Protein AF-A0A2E6VBX1-F1 (afdb_monomer_lite)

pLDDT: mean 77.78, std 17.23, range [35.34, 95.94]

Sequence (86 aa):
MTKSKDDKWLLDAEVQSKIEYVNGCWQVSLIFIDTKDPNHILIREIGDFRSERLAEIAALNMKNTAAKDVRGTQKVDKDAYNFNNN

Structure (mmCIF, N/CA/C/O backbone):
data_AF-A0A2E6VBX1-F1
#
_entry.id   AF-A0A2E6VBX1-F1
#
loop_
_atom_site.group_PDB
_atom_site.id
_atom_site.type_symbol
_atom_site.label_atom_id
_atom_site.label_alt_id
_atom_site.label_comp_id
_atom_site.label_asym_id
_atom_site.label_entity_id
_atom_site.label_seq_id
_atom_site.pdbx_PDB_ins_code
_atom_site.Cartn_x
_atom_site.Cartn_y
_atom_site.Cartn_z
_atom_site.occupancy
_atom_site.B_iso_or_equiv
_atom_site.auth_seq_id
_atom_site.auth_comp_id
_atom_site.auth_asym_id
_atom_site.auth_atom_id
_atom_site.pdbx_PDB_model_num
ATOM 1 N N . MET A 1 1 ? -19.751 6.905 -9.110 1.00 38.47 1 MET A N 1
ATOM 2 C CA . MET A 1 1 ? -19.167 5.864 -8.241 1.00 38.47 1 MET A CA 1
ATOM 3 C C . MET A 1 1 ? -19.928 5.900 -6.926 1.00 38.47 1 MET A C 1
ATOM 5 O O . MET A 1 1 ? -19.825 6.875 -6.191 1.00 38.47 1 MET A O 1
ATOM 9 N N . THR A 1 2 ? -20.834 4.950 -6.720 1.00 38.44 2 THR A N 1
ATOM 10 C CA . THR A 1 2 ? -21.730 4.884 -5.558 1.00 38.44 2 THR A CA 1
ATOM 11 C C . THR A 1 2 ? -20.913 4.602 -4.301 1.00 38.44 2 THR A C 1
ATOM 13 O O . THR A 1 2 ? -20.451 3.482 -4.122 1.00 38.44 2 THR A O 1
ATOM 16 N N . LYS A 1 3 ? -20.709 5.622 -3.452 1.00 47.50 3 LYS A N 1
ATOM 17 C CA . LYS A 1 3 ? -20.185 5.455 -2.088 1.00 47.50 3 LYS A CA 1
ATOM 18 C C . LYS A 1 3 ? -21.136 4.524 -1.340 1.00 47.50 3 LYS A C 1
ATOM 20 O O . LYS A 1 3 ? -22.235 4.949 -0.974 1.00 47.50 3 LYS A O 1
ATOM 25 N N . SER A 1 4 ? -20.750 3.265 -1.162 1.00 53.88 4 SER A N 1
ATOM 26 C CA . SER A 1 4 ? -21.467 2.383 -0.249 1.00 53.88 4 SER A CA 1
ATOM 27 C C . SER A 1 4 ? -21.282 2.942 1.168 1.00 53.88 4 SER A C 1
ATOM 29 O O . SER A 1 4 ? -20.268 3.578 1.471 1.00 53.88 4 SER A O 1
ATOM 31 N N . LYS A 1 5 ? -22.274 2.784 2.050 1.00 54.41 5 LYS A N 1
ATOM 32 C CA . LYS A 1 5 ? -22.153 3.228 3.454 1.00 54.41 5 LYS A CA 1
ATOM 33 C C . LYS A 1 5 ? -20.978 2.553 4.181 1.00 54.41 5 LYS A C 1
ATOM 35 O O . LYS A 1 5 ? -20.538 3.099 5.193 1.00 54.41 5 LYS A O 1
ATOM 40 N N . ASP A 1 6 ? -20.479 1.447 3.635 1.00 62.12 6 ASP A N 1
ATOM 41 C CA . ASP A 1 6 ? -19.430 0.602 4.195 1.00 62.12 6 ASP A CA 1
ATOM 42 C C . ASP A 1 6 ? -18.017 1.125 3.918 1.00 62.12 6 ASP A C 1
ATOM 44 O O . ASP A 1 6 ? -17.086 0.701 4.578 1.00 62.12 6 ASP A O 1
ATOM 48 N N . ASP A 1 7 ? -17.832 2.116 3.041 1.00 69.88 7 ASP A N 1
ATOM 49 C CA . ASP A 1 7 ? -16.505 2.683 2.739 1.00 69.88 7 ASP A CA 1
ATOM 50 C C . ASP A 1 7 ? -16.081 3.807 3.706 1.00 69.88 7 ASP A C 1
ATOM 52 O O . ASP A 1 7 ? -15.062 4.467 3.506 1.00 69.88 7 ASP A O 1
ATOM 56 N N . LYS A 1 8 ? -16.872 4.087 4.751 1.00 76.75 8 LYS A N 1
ATOM 57 C CA . LYS A 1 8 ? -16.579 5.179 5.699 1.00 76.75 8 LYS A CA 1
ATOM 58 C C . LYS A 1 8 ? -15.313 4.938 6.516 1.00 76.75 8 LYS A C 1
ATOM 60 O O . LYS A 1 8 ? -14.642 5.910 6.844 1.00 76.75 8 LYS A O 1
ATOM 65 N N . TRP A 1 9 ? -14.999 3.682 6.835 1.00 78.88 9 TRP A N 1
ATOM 66 C CA . TRP A 1 9 ? -13.802 3.337 7.609 1.00 78.88 9 TRP A CA 1
ATOM 67 C C . TRP A 1 9 ? -12.512 3.618 6.827 1.00 78.88 9 TRP A C 1
ATOM 69 O O . TRP A 1 9 ? -11.501 3.933 7.439 1.00 78.88 9 TRP A O 1
ATOM 79 N N . LEU A 1 10 ? -12.560 3.625 5.486 1.00 78.38 10 LEU A N 1
ATOM 80 C CA . LEU A 1 10 ? -11.406 3.957 4.638 1.00 78.38 10 LEU A CA 1
ATOM 81 C C . LEU A 1 10 ? -10.883 5.382 4.869 1.00 78.38 10 LEU A C 1
ATOM 83 O O . LEU A 1 10 ? -9.730 5.657 4.556 1.00 78.38 10 LEU A O 1
ATOM 87 N N . LEU A 1 11 ? -11.716 6.279 5.411 1.00 77.00 11 LEU A N 1
ATOM 88 C CA . LEU A 1 11 ? -11.315 7.642 5.779 1.00 77.00 11 LEU A CA 1
ATOM 89 C C . LEU A 1 11 ? -10.420 7.674 7.025 1.00 77.00 11 LEU A C 1
ATOM 91 O O . LEU A 1 11 ? -9.609 8.583 7.173 1.00 77.00 11 LEU A O 1
ATOM 95 N N . ASP A 1 12 ? -10.599 6.705 7.923 1.00 78.81 12 ASP A N 1
ATOM 96 C CA . ASP A 1 12 ? -9.871 6.586 9.187 1.00 78.81 12 ASP A CA 1
ATOM 97 C C . ASP A 1 12 ? -8.846 5.435 9.143 1.00 78.81 12 ASP A C 1
ATOM 99 O O . ASP A 1 12 ? -8.239 5.115 10.161 1.00 78.81 12 ASP A O 1
ATOM 103 N N . ALA A 1 13 ? -8.662 4.796 7.985 1.00 83.38 13 ALA A N 1
ATOM 104 C CA . ALA A 1 13 ? -7.791 3.641 7.828 1.00 83.38 13 ALA A CA 1
ATOM 105 C C . ALA A 1 13 ? -6.307 4.035 7.802 1.00 83.38 13 ALA A C 1
ATOM 107 O O . ALA A 1 13 ? -5.916 5.061 7.231 1.00 83.38 13 ALA A O 1
ATOM 108 N N . GLU A 1 14 ? -5.458 3.166 8.345 1.00 85.50 14 GLU A N 1
ATOM 109 C CA . GLU A 1 14 ? -4.028 3.232 8.071 1.00 85.50 14 GLU A CA 1
ATOM 110 C C . GLU A 1 14 ? -3.773 2.764 6.639 1.00 85.50 14 GLU A C 1
ATOM 112 O O . GLU A 1 14 ? -4.280 1.730 6.206 1.00 85.50 14 GLU A O 1
ATOM 117 N N . VAL A 1 15 ? -2.962 3.527 5.903 1.00 86.25 15 VAL A N 1
ATOM 118 C CA . VAL A 1 15 ? -2.576 3.190 4.531 1.00 86.25 15 VAL A CA 1
ATOM 119 C C . VAL A 1 15 ? -1.108 2.792 4.493 1.00 86.25 15 VAL A C 1
ATOM 121 O O . VAL A 1 15 ? -0.207 3.611 4.715 1.00 86.25 15 VAL A O 1
ATOM 124 N N . GLN A 1 16 ? -0.863 1.536 4.144 1.00 88.31 16 GLN A N 1
ATOM 125 C CA . GLN A 1 16 ? 0.457 1.007 3.834 1.00 88.31 16 GLN A CA 1
ATOM 126 C C . GLN A 1 16 ? 0.573 0.712 2.339 1.00 88.31 16 GLN A C 1
ATOM 128 O O . GLN A 1 16 ? -0.420 0.552 1.632 1.00 88.31 16 GLN A O 1
ATOM 133 N N . SER A 1 17 ? 1.802 0.669 1.839 1.00 90.62 17 SER A N 1
ATOM 134 C CA . SER A 1 17 ? 2.095 0.301 0.456 1.00 90.62 17 SER A CA 1
ATOM 135 C C . SER A 1 17 ? 2.949 -0.954 0.442 1.00 90.62 17 SER A C 1
ATOM 137 O O . SER A 1 17 ? 3.942 -1.022 1.166 1.00 90.62 17 SER A O 1
ATOM 139 N N . LYS A 1 18 ? 2.587 -1.905 -0.412 1.00 92.88 18 LYS A N 1
ATOM 140 C CA . LYS A 1 18 ? 3.326 -3.137 -0.659 1.00 92.88 18 LYS A CA 1
ATOM 141 C C . LYS A 1 18 ? 3.828 -3.122 -2.096 1.00 92.88 18 LYS A C 1
ATOM 143 O O . LYS A 1 18 ? 3.066 -2.797 -3.006 1.00 92.88 18 LYS A O 1
ATOM 148 N N . ILE A 1 19 ? 5.099 -3.449 -2.275 1.00 93.75 19 ILE A N 1
ATOM 149 C CA . ILE A 1 19 ? 5.737 -3.576 -3.581 1.00 93.75 19 ILE A CA 1
ATOM 150 C C . ILE A 1 19 ? 6.300 -4.988 -3.656 1.00 93.75 19 ILE A C 1
ATOM 152 O O . ILE A 1 19 ? 7.049 -5.393 -2.770 1.00 93.75 19 ILE A O 1
ATOM 156 N N . GLU A 1 20 ? 5.927 -5.735 -4.689 1.00 95.62 20 GLU A N 1
ATOM 157 C CA . GLU A 1 20 ?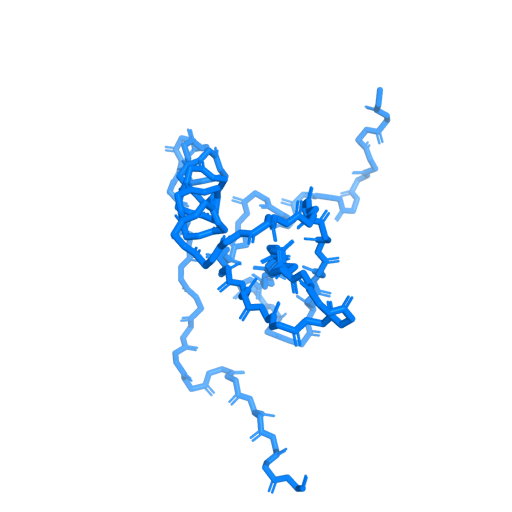 6.376 -7.113 -4.885 1.00 95.62 20 GLU A CA 1
ATOM 158 C C . GLU A 1 20 ? 6.801 -7.343 -6.329 1.00 95.62 20 GLU A C 1
ATOM 160 O O . GLU A 1 20 ? 6.218 -6.784 -7.255 1.00 95.62 20 GLU A O 1
ATOM 165 N N . TYR A 1 21 ? 7.816 -8.182 -6.527 1.00 94.88 21 TYR A N 1
ATOM 166 C CA . TYR A 1 21 ? 8.219 -8.608 -7.860 1.00 94.88 21 TYR A CA 1
ATOM 167 C C . TYR A 1 21 ? 7.459 -9.878 -8.249 1.00 94.88 21 TYR A C 1
ATOM 169 O O . TYR A 1 21 ? 7.697 -10.949 -7.692 1.00 94.88 21 TYR A O 1
ATOM 177 N N . VAL A 1 22 ? 6.537 -9.756 -9.203 1.00 93.50 22 VAL A N 1
ATOM 178 C CA . VAL A 1 22 ? 5.631 -10.821 -9.643 1.00 93.50 22 VAL A CA 1
ATOM 179 C C . VAL A 1 22 ? 5.658 -10.894 -11.168 1.00 93.50 22 VAL A C 1
ATOM 181 O O . VAL A 1 22 ? 5.505 -9.888 -11.855 1.00 93.50 22 VAL A O 1
ATOM 184 N N . ASN A 1 23 ? 5.866 -12.092 -11.722 1.00 90.62 23 ASN A N 1
ATOM 185 C CA . ASN A 1 23 ? 5.814 -12.357 -13.169 1.00 90.62 23 ASN A CA 1
ATOM 186 C C . ASN A 1 23 ? 6.662 -11.411 -14.044 1.00 90.62 23 ASN A C 1
ATOM 188 O O . ASN A 1 23 ? 6.285 -11.083 -15.167 1.00 90.62 23 ASN A O 1
ATOM 192 N N . GLY A 1 24 ? 7.821 -10.973 -13.550 1.00 92.06 24 GLY A N 1
ATOM 193 C CA . GLY A 1 24 ? 8.709 -10.083 -14.301 1.00 92.06 24 GLY A CA 1
ATOM 194 C C . GLY A 1 24 ? 8.425 -8.586 -14.120 1.00 92.06 24 GLY A C 1
ATOM 195 O O . GLY A 1 24 ? 9.169 -7.764 -14.659 1.00 92.06 24 GLY A O 1
ATOM 196 N N . CYS A 1 25 ? 7.396 -8.231 -13.351 1.00 93.75 25 CYS A N 1
ATOM 197 C CA . CYS A 1 25 ? 6.960 -6.864 -13.087 1.00 93.75 25 CYS A CA 1
ATOM 198 C C . CYS A 1 25 ? 6.980 -6.555 -11.586 1.00 93.75 25 CYS A C 1
ATOM 200 O O . CYS A 1 25 ? 6.953 -7.445 -10.743 1.00 93.75 25 CYS A O 1
ATOM 202 N N . TRP A 1 26 ? 7.016 -5.270 -11.255 1.00 95.94 26 TRP A N 1
ATOM 203 C CA . TRP A 1 26 ? 6.880 -4.773 -9.893 1.00 95.94 26 TRP A CA 1
ATOM 204 C C . TRP A 1 26 ? 5.435 -4.350 -9.658 1.00 95.94 26 TRP A C 1
ATOM 206 O O . TRP A 1 26 ? 5.012 -3.308 -10.153 1.00 95.94 26 TRP A O 1
ATOM 216 N N . GLN A 1 27 ? 4.683 -5.156 -8.924 1.00 95.75 27 GLN A N 1
ATOM 217 C CA . GLN A 1 27 ? 3.287 -4.901 -8.600 1.00 95.75 27 GLN A CA 1
ATOM 218 C C . GLN A 1 27 ? 3.209 -4.030 -7.344 1.00 95.75 27 GLN A C 1
ATOM 220 O O . GLN A 1 27 ? 3.837 -4.324 -6.324 1.00 95.75 27 GLN A O 1
ATOM 225 N N . VAL A 1 28 ? 2.437 -2.946 -7.410 1.00 93.38 28 VAL A N 1
ATOM 226 C CA . VAL A 1 28 ? 2.179 -2.061 -6.268 1.00 93.38 28 VAL A CA 1
ATOM 227 C C . VAL A 1 28 ? 0.761 -2.278 -5.781 1.00 93.38 28 VAL A C 1
ATOM 229 O O . VAL A 1 28 ? -0.192 -2.181 -6.552 1.00 93.38 28 VAL A O 1
ATOM 232 N N . SER A 1 29 ? 0.616 -2.481 -4.478 1.00 93.12 29 SER A N 1
ATOM 233 C CA . SER A 1 29 ? -0.675 -2.532 -3.798 1.00 93.12 29 SER A CA 1
ATOM 234 C C . SER A 1 29 ? -0.719 -1.544 -2.637 1.00 93.12 29 SER A C 1
ATOM 236 O O . SER A 1 29 ? 0.276 -1.334 -1.942 1.00 93.12 29 SER A O 1
ATOM 238 N N . LEU A 1 30 ? -1.884 -0.947 -2.403 1.00 90.00 30 LEU A N 1
ATOM 239 C CA . LEU A 1 30 ? -2.194 -0.249 -1.161 1.00 90.00 30 LEU A CA 1
ATOM 240 C C . LEU A 1 30 ? -2.961 -1.178 -0.229 1.00 90.00 30 LEU A C 1
ATOM 242 O O . LEU A 1 30 ? -3.903 -1.850 -0.641 1.00 90.00 30 LEU A O 1
ATOM 246 N N . ILE A 1 31 ? -2.565 -1.174 1.033 1.00 89.81 31 ILE A N 1
ATOM 247 C CA . ILE A 1 31 ? -3.211 -1.908 2.111 1.00 89.81 31 ILE A CA 1
ATOM 248 C C . ILE A 1 31 ? -3.871 -0.866 3.007 1.00 89.81 31 ILE A C 1
ATOM 250 O O . ILE A 1 31 ? -3.186 -0.016 3.574 1.00 89.81 31 ILE A O 1
ATOM 254 N N . PHE A 1 32 ? -5.193 -0.920 3.093 1.00 87.06 32 PHE A N 1
ATOM 255 C CA . PHE A 1 32 ? -6.009 -0.120 3.996 1.00 87.06 32 PHE A CA 1
ATOM 256 C C . PHE A 1 32 ? -6.363 -0.984 5.197 1.00 87.06 32 PHE A C 1
ATOM 258 O O . PHE A 1 32 ? -6.900 -2.077 5.025 1.00 87.06 32 PHE A O 1
ATOM 265 N N . ILE A 1 33 ? -6.058 -0.504 6.392 1.00 86.94 33 ILE A N 1
ATOM 266 C CA . ILE A 1 33 ? -6.223 -1.248 7.638 1.00 86.94 33 ILE A CA 1
ATOM 267 C C . ILE A 1 33 ? -7.157 -0.433 8.522 1.00 86.94 33 ILE A C 1
ATOM 269 O O . ILE A 1 33 ? -6.885 0.740 8.785 1.00 86.94 33 ILE A O 1
ATOM 273 N N . ASP A 1 34 ? -8.276 -1.021 8.937 1.00 86.31 34 ASP A N 1
ATOM 274 C CA . ASP A 1 34 ? -9.224 -0.346 9.816 1.00 86.31 34 ASP A CA 1
ATOM 275 C C . ASP A 1 34 ? -8.568 -0.104 11.180 1.00 86.31 34 ASP A C 1
ATOM 277 O O . ASP A 1 34 ? -8.064 -1.014 11.837 1.00 86.31 34 ASP A O 1
ATOM 281 N N . THR A 1 35 ? -8.566 1.151 11.620 1.00 83.56 35 THR A N 1
ATOM 282 C CA . THR A 1 35 ? -7.985 1.544 12.907 1.00 83.56 35 THR A CA 1
ATOM 283 C C . THR A 1 35 ? -8.794 1.072 14.106 1.00 83.56 35 THR A C 1
ATOM 285 O O . THR A 1 35 ? -8.276 1.071 15.222 1.00 83.56 35 THR A O 1
ATOM 288 N N . LYS A 1 36 ? -10.047 0.654 13.898 1.00 84.69 36 LYS A N 1
ATOM 289 C CA . LYS A 1 36 ? -10.924 0.120 14.948 1.00 84.69 36 LYS A CA 1
ATOM 290 C C . LYS A 1 36 ? -10.900 -1.402 15.021 1.00 84.69 36 LYS A C 1
ATOM 292 O O . LYS A 1 36 ? -11.146 -1.945 16.095 1.00 84.69 36 LYS A O 1
ATOM 297 N N . ASP A 1 37 ? -10.609 -2.069 13.908 1.00 83.62 37 ASP A N 1
ATOM 298 C CA . ASP A 1 37 ? -10.454 -3.521 13.823 1.00 83.62 37 ASP A CA 1
ATOM 299 C C . ASP A 1 37 ? -9.294 -3.870 12.875 1.00 83.62 37 ASP A C 1
ATOM 301 O O . ASP A 1 37 ? -9.489 -3.948 11.665 1.00 83.62 37 ASP A O 1
ATOM 305 N N . PRO A 1 38 ? -8.086 -4.130 13.400 1.00 80.50 38 PRO A N 1
ATOM 306 C CA . PRO A 1 38 ? -6.911 -4.446 12.586 1.00 80.50 38 PRO A CA 1
ATOM 307 C C . PRO A 1 38 ? -7.071 -5.677 11.679 1.00 80.50 38 PRO A C 1
ATOM 309 O O . PRO A 1 38 ? -6.288 -5.845 10.746 1.00 80.50 38 PRO A O 1
ATOM 312 N N . ASN A 1 39 ? -8.061 -6.545 11.932 1.00 83.44 39 ASN A N 1
ATOM 313 C CA . ASN A 1 39 ? -8.356 -7.694 11.070 1.00 83.44 39 ASN A CA 1
ATOM 314 C C . ASN A 1 39 ? -9.178 -7.305 9.833 1.00 83.44 39 ASN A C 1
ATOM 316 O O . ASN A 1 39 ? -9.253 -8.069 8.868 1.00 83.44 39 ASN A O 1
ATOM 320 N N . HIS A 1 40 ? -9.792 -6.123 9.844 1.00 83.44 40 HIS A N 1
ATOM 321 C CA . HIS A 1 40 ? -10.525 -5.578 8.718 1.00 83.44 40 HIS A CA 1
ATOM 322 C C . HIS A 1 40 ? -9.556 -4.840 7.789 1.00 83.44 40 HIS A C 1
ATOM 324 O O . HIS A 1 40 ? -9.204 -3.675 7.977 1.00 83.44 40 HIS A O 1
ATOM 330 N N . ILE A 1 41 ? -9.094 -5.574 6.778 1.00 85.25 41 ILE A N 1
ATOM 331 C CA . ILE A 1 41 ? -8.080 -5.122 5.829 1.00 85.25 41 ILE A CA 1
ATOM 332 C C . ILE A 1 41 ? -8.672 -5.117 4.421 1.00 85.25 41 ILE A C 1
ATOM 334 O O . ILE A 1 41 ? -9.335 -6.065 4.002 1.00 85.25 41 ILE A O 1
ATOM 338 N N . LEU A 1 42 ? -8.371 -4.070 3.656 1.00 87.56 42 LEU A N 1
ATOM 339 C CA . LEU A 1 42 ? -8.659 -3.990 2.231 1.00 87.56 42 LEU A CA 1
ATOM 340 C C . LEU A 1 42 ? -7.360 -3.793 1.458 1.00 87.56 42 LEU A C 1
ATOM 342 O O . LEU A 1 42 ? -6.668 -2.792 1.621 1.00 87.56 42 LEU A O 1
ATOM 346 N N . ILE A 1 43 ? -7.057 -4.726 0.562 1.00 89.00 43 ILE A N 1
ATOM 347 C CA . IL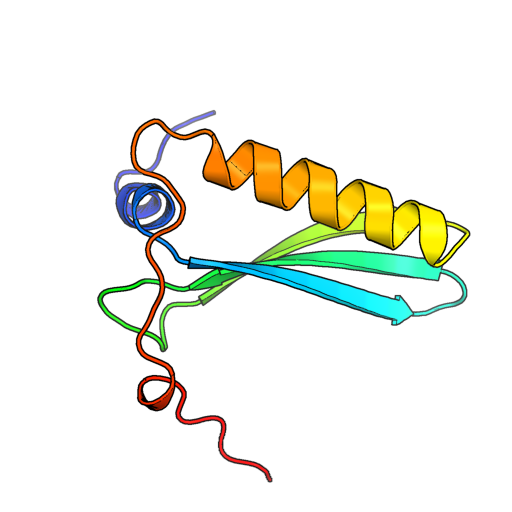E A 1 43 ? -5.914 -4.623 -0.344 1.00 89.00 43 ILE A CA 1
ATOM 348 C C . ILE A 1 43 ? -6.428 -4.174 -1.708 1.00 89.00 43 ILE A C 1
ATOM 350 O O . ILE A 1 43 ? -7.370 -4.754 -2.249 1.00 89.00 43 ILE A O 1
ATOM 354 N N . ARG A 1 44 ? -5.821 -3.127 -2.266 1.00 88.00 44 ARG A N 1
ATOM 355 C CA . ARG A 1 44 ? -6.100 -2.643 -3.619 1.00 88.00 44 ARG A CA 1
ATOM 356 C C . ARG A 1 44 ? -4.826 -2.618 -4.432 1.00 88.00 44 ARG A C 1
ATOM 358 O O . ARG A 1 44 ? -3.900 -1.874 -4.117 1.00 88.00 44 ARG A O 1
ATOM 365 N N . GLU A 1 45 ? -4.818 -3.389 -5.505 1.00 90.94 45 GLU A N 1
ATOM 366 C CA . GLU A 1 45 ? -3.774 -3.303 -6.510 1.00 90.94 45 GLU A CA 1
ATOM 367 C C . GLU A 1 45 ? -3.867 -1.962 -7.249 1.00 90.94 45 GLU A C 1
ATOM 369 O O . GLU A 1 45 ? -4.945 -1.523 -7.653 1.00 90.94 45 GLU A O 1
ATOM 374 N N . ILE A 1 46 ? -2.726 -1.292 -7.375 1.00 88.38 46 ILE A N 1
ATOM 375 C CA . ILE A 1 46 ? -2.582 -0.015 -8.077 1.00 88.38 46 ILE A CA 1
ATOM 376 C C . ILE A 1 46 ? -2.114 -0.254 -9.508 1.00 88.38 46 ILE A C 1
ATOM 378 O O . ILE A 1 46 ? -2.561 0.435 -10.425 1.00 88.38 46 ILE A O 1
ATOM 382 N N . GLY A 1 47 ? -1.222 -1.225 -9.689 1.00 90.12 47 GLY A N 1
ATOM 383 C CA . GLY A 1 47 ? -0.795 -1.699 -10.995 1.00 90.12 47 GLY A CA 1
ATOM 384 C C . GLY A 1 47 ? 0.648 -2.182 -11.015 1.00 90.12 47 GLY A C 1
ATOM 385 O O . GLY A 1 47 ? 1.341 -2.202 -9.993 1.00 90.12 47 GLY A O 1
ATOM 386 N N . ASP A 1 48 ? 1.079 -2.516 -12.226 1.00 95.00 48 ASP A N 1
ATOM 387 C CA . ASP A 1 48 ? 2.379 -3.104 -12.512 1.00 95.00 48 ASP A CA 1
ATOM 388 C C . ASP A 1 48 ? 3.356 -2.090 -13.102 1.00 95.00 48 ASP A C 1
ATOM 390 O O . ASP A 1 48 ? 3.036 -1.300 -13.996 1.00 95.00 48 ASP A O 1
ATOM 394 N N . PHE A 1 49 ? 4.599 -2.165 -12.644 1.00 93.56 49 PHE A N 1
ATOM 395 C CA . PHE A 1 49 ? 5.677 -1.275 -13.034 1.00 93.56 49 PHE A CA 1
ATOM 396 C C . PHE A 1 49 ? 6.864 -2.072 -13.562 1.00 93.56 49 PHE A C 1
ATOM 398 O O . PHE A 1 49 ? 7.202 -3.155 -13.092 1.00 93.56 49 PHE A O 1
ATOM 405 N N . ARG A 1 50 ? 7.546 -1.507 -14.558 1.00 92.75 50 ARG A N 1
ATOM 406 C CA . ARG A 1 50 ? 8.693 -2.160 -15.208 1.00 92.75 50 ARG A CA 1
ATOM 407 C C . ARG A 1 50 ? 9.975 -2.114 -14.375 1.00 92.75 50 ARG A C 1
ATOM 409 O O . ARG A 1 50 ? 10.930 -2.807 -14.700 1.00 92.75 50 ARG A O 1
ATOM 416 N N . SER A 1 51 ? 10.024 -1.278 -13.341 1.00 94.81 51 SER A N 1
ATOM 417 C CA . SER A 1 51 ? 11.177 -1.156 -12.453 1.00 94.81 51 SER A CA 1
ATOM 418 C C . SER A 1 51 ? 10.745 -0.851 -11.025 1.00 94.81 51 SER A C 1
ATOM 420 O O . SER A 1 51 ? 9.730 -0.190 -10.801 1.00 94.81 51 SER A O 1
ATOM 422 N N . GLU A 1 52 ? 11.569 -1.288 -10.078 1.00 93.75 52 GLU A N 1
ATOM 423 C CA . GLU A 1 52 ? 11.379 -1.078 -8.643 1.00 93.75 52 GLU A CA 1
ATOM 424 C C . GLU A 1 52 ? 11.224 0.405 -8.313 1.00 93.75 52 GLU A C 1
ATOM 426 O O . GLU A 1 52 ? 10.240 0.820 -7.717 1.00 93.75 52 GLU A O 1
ATOM 431 N N . ARG A 1 53 ? 12.126 1.243 -8.832 1.00 95.12 53 ARG A N 1
ATOM 432 C CA . ARG A 1 53 ? 12.089 2.691 -8.605 1.00 95.12 53 ARG A CA 1
ATOM 433 C C . ARG A 1 53 ? 10.782 3.343 -9.067 1.00 95.12 53 ARG A C 1
ATOM 435 O O . ARG A 1 53 ? 10.308 4.286 -8.438 1.00 95.12 53 ARG A O 1
ATOM 442 N N . LEU A 1 54 ? 10.202 2.890 -10.183 1.00 93.50 54 LEU A N 1
ATOM 443 C CA . LEU A 1 54 ? 8.903 3.402 -10.634 1.00 93.50 54 LEU A CA 1
ATOM 444 C C . LEU A 1 54 ? 7.783 2.957 -9.692 1.00 93.50 54 LEU A C 1
ATOM 446 O O . LEU A 1 54 ? 6.914 3.766 -9.367 1.00 93.50 54 LEU A O 1
ATOM 450 N N . ALA A 1 55 ? 7.844 1.710 -9.228 1.00 93.38 55 ALA A N 1
ATOM 451 C CA . ALA A 1 55 ? 6.921 1.167 -8.244 1.00 93.38 55 ALA A CA 1
ATOM 452 C C . ALA A 1 55 ? 6.988 1.944 -6.915 1.00 93.38 55 ALA A C 1
ATOM 454 O O . ALA A 1 55 ? 5.953 2.319 -6.373 1.00 93.38 55 ALA A O 1
ATOM 455 N N . GLU A 1 56 ? 8.187 2.281 -6.433 1.00 93.44 56 GLU A N 1
ATOM 456 C CA . GLU A 1 56 ? 8.406 3.077 -5.216 1.00 93.44 56 GLU A CA 1
ATOM 457 C C . GLU A 1 56 ? 7.819 4.486 -5.326 1.00 93.44 56 GLU A C 1
ATOM 459 O O . GLU A 1 56 ? 7.109 4.947 -4.429 1.00 93.44 56 GLU A O 1
ATOM 464 N N . ILE A 1 57 ? 8.079 5.174 -6.442 1.00 93.81 57 ILE A N 1
ATOM 465 C CA . ILE A 1 57 ? 7.537 6.514 -6.694 1.00 93.81 57 ILE A CA 1
ATOM 466 C C . ILE A 1 57 ? 6.007 6.458 -6.752 1.00 93.81 57 ILE A C 1
ATOM 468 O O . ILE A 1 57 ? 5.333 7.315 -6.174 1.00 93.81 57 ILE A O 1
ATOM 472 N N . ALA A 1 58 ? 5.448 5.452 -7.427 1.00 90.56 58 ALA A N 1
ATOM 473 C CA . ALA A 1 58 ? 4.007 5.256 -7.499 1.00 90.56 58 ALA A CA 1
ATOM 474 C C . ALA A 1 58 ? 3.405 4.974 -6.116 1.00 90.56 58 ALA A C 1
ATOM 476 O O . ALA A 1 58 ? 2.452 5.647 -5.723 1.00 90.56 58 ALA A O 1
ATOM 477 N N . ALA A 1 59 ? 3.997 4.058 -5.349 1.00 90.94 59 ALA A N 1
ATOM 478 C CA . ALA A 1 59 ? 3.589 3.727 -3.988 1.00 90.94 59 ALA A CA 1
ATOM 479 C C . ALA A 1 59 ? 3.586 4.962 -3.076 1.00 90.94 59 ALA A C 1
ATOM 481 O O . ALA A 1 59 ? 2.588 5.235 -2.406 1.00 90.94 59 ALA A O 1
ATOM 482 N N . LEU A 1 60 ? 4.661 5.758 -3.101 1.00 90.12 60 LEU A N 1
ATOM 483 C CA . LEU A 1 60 ? 4.780 6.980 -2.308 1.00 90.12 60 LEU A CA 1
ATOM 484 C C . LEU A 1 60 ? 3.726 8.022 -2.702 1.00 90.12 60 LEU A C 1
ATOM 486 O O . LEU A 1 60 ? 3.060 8.590 -1.837 1.00 90.12 60 LEU A O 1
ATOM 490 N N . ASN A 1 61 ? 3.540 8.263 -4.001 1.00 88.38 61 ASN A N 1
ATOM 491 C CA . ASN A 1 61 ? 2.556 9.228 -4.492 1.00 88.38 61 ASN A CA 1
ATOM 492 C C . ASN A 1 61 ? 1.122 8.816 -4.143 1.00 88.38 61 ASN A C 1
ATOM 494 O O . ASN A 1 61 ? 0.318 9.663 -3.743 1.00 88.38 61 ASN A O 1
ATOM 498 N N . MET A 1 62 ? 0.806 7.527 -4.251 1.00 84.88 62 MET A N 1
ATOM 499 C CA . MET A 1 62 ? -0.519 6.994 -3.941 1.00 84.88 62 MET A CA 1
ATOM 500 C C . MET A 1 62 ? -0.793 7.015 -2.440 1.00 84.88 62 MET A C 1
ATOM 502 O O . MET A 1 62 ? -1.848 7.494 -2.024 1.00 84.88 62 MET A O 1
ATOM 506 N N . LYS A 1 63 ? 0.188 6.624 -1.617 1.00 83.25 63 LYS A N 1
ATOM 507 C CA . LYS A 1 63 ? 0.114 6.768 -0.159 1.00 83.25 63 LYS A CA 1
ATOM 508 C C . LYS A 1 63 ? -0.103 8.226 0.247 1.00 83.25 63 LYS A C 1
ATOM 510 O O . LYS A 1 63 ? -0.987 8.512 1.046 1.00 83.25 63 LYS A O 1
ATOM 515 N N . ASN A 1 64 ? 0.639 9.161 -0.348 1.00 82.44 64 ASN A N 1
ATOM 516 C CA . ASN A 1 64 ? 0.482 10.592 -0.076 1.00 82.44 6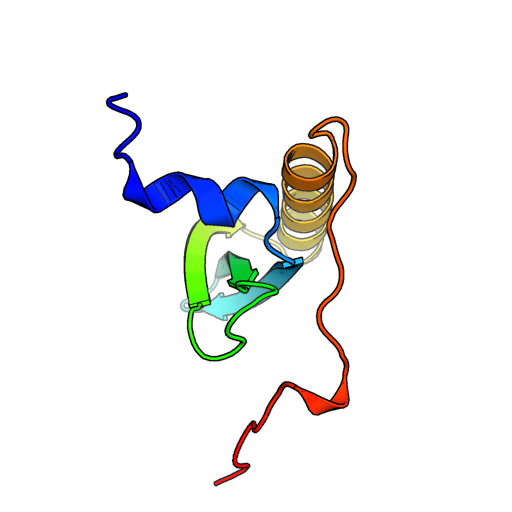4 ASN A CA 1
ATOM 517 C C . ASN A 1 64 ? -0.874 11.134 -0.539 1.00 82.44 64 ASN A C 1
ATOM 519 O O . ASN A 1 64 ? -1.433 12.012 0.107 1.00 82.44 64 ASN A O 1
ATOM 523 N N . THR A 1 65 ? -1.413 10.631 -1.648 1.00 79.31 65 THR A N 1
ATOM 524 C CA . THR A 1 65 ? -2.743 11.022 -2.139 1.00 79.31 65 THR A CA 1
A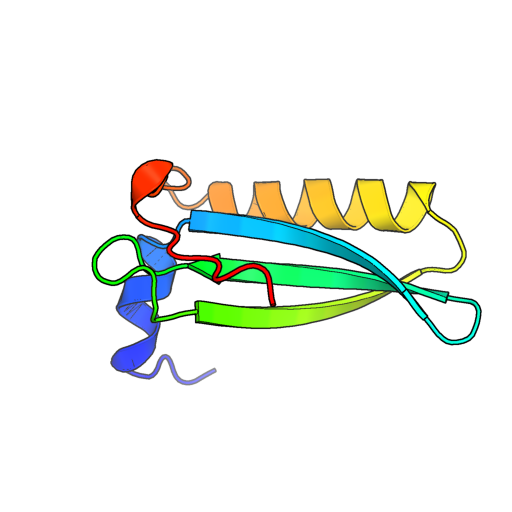TOM 525 C C . THR A 1 65 ? -3.839 10.527 -1.204 1.00 79.31 65 THR A C 1
ATOM 527 O O . THR A 1 65 ? -4.749 11.287 -0.890 1.00 79.31 65 THR A O 1
ATOM 530 N N . ALA A 1 66 ? -3.710 9.301 -0.696 1.00 72.50 66 ALA A N 1
ATOM 531 C CA . ALA A 1 66 ? -4.609 8.762 0.317 1.00 72.50 66 ALA A CA 1
ATOM 532 C C . ALA A 1 66 ? -4.485 9.510 1.662 1.00 72.50 66 ALA A C 1
ATOM 534 O O . ALA A 1 66 ? -5.487 9.763 2.318 1.00 72.50 66 ALA A O 1
ATOM 535 N N . ALA A 1 67 ? -3.274 9.941 2.038 1.00 66.06 67 ALA A N 1
ATOM 536 C CA . ALA A 1 67 ? -3.012 10.688 3.273 1.00 66.06 67 ALA A CA 1
ATOM 537 C C . ALA A 1 67 ? -3.415 12.172 3.229 1.00 66.06 67 ALA A C 1
ATOM 539 O O . ALA A 1 67 ? -3.495 12.807 4.277 1.00 66.06 67 ALA A O 1
ATOM 540 N N . LYS A 1 68 ? -3.638 12.738 2.034 1.00 54.62 68 LYS A N 1
ATOM 541 C CA . LYS A 1 68 ? -4.076 14.131 1.832 1.00 54.62 68 LYS A CA 1
ATOM 542 C C . LYS A 1 68 ? -5.566 14.357 2.113 1.00 54.62 68 LYS A C 1
ATOM 544 O O . LYS A 1 68 ? -6.023 15.492 1.979 1.00 54.62 68 LYS A O 1
ATOM 549 N N . ASP A 1 69 ? -6.316 13.330 2.517 1.00 57.66 69 ASP A N 1
ATOM 550 C CA . ASP A 1 69 ? -7.573 13.564 3.229 1.00 57.66 69 ASP A CA 1
ATOM 551 C C . ASP A 1 69 ? -7.258 14.362 4.510 1.00 57.66 69 ASP A C 1
ATOM 553 O O . ASP A 1 69 ? -6.258 14.112 5.181 1.00 57.66 69 ASP A O 1
ATOM 557 N N . VAL A 1 70 ? -8.067 15.374 4.824 1.00 46.16 70 VAL A N 1
ATOM 558 C CA . VAL A 1 70 ? -7.775 16.533 5.704 1.00 46.16 70 VAL A CA 1
ATOM 559 C C . VAL A 1 70 ? -7.388 16.176 7.154 1.00 46.16 70 VAL A C 1
ATOM 561 O O . VAL A 1 70 ? -7.097 17.058 7.958 1.00 46.16 70 VAL A O 1
ATOM 564 N N . ARG A 1 71 ? -7.414 14.886 7.495 1.00 49.44 71 ARG A N 1
ATOM 565 C CA . ARG A 1 71 ? -7.233 14.292 8.823 1.00 49.44 71 ARG A CA 1
ATOM 566 C C . ARG A 1 71 ? -5.902 13.542 8.989 1.00 49.44 71 ARG A C 1
ATOM 568 O O . ARG A 1 71 ? -5.555 13.212 10.119 1.00 49.44 71 ARG A O 1
ATOM 575 N N . GLY A 1 72 ? -5.150 13.312 7.906 1.00 52.09 72 GLY A N 1
ATOM 576 C CA . GLY A 1 72 ? -3.941 12.479 7.904 1.00 52.09 72 GLY A CA 1
ATOM 577 C C . GLY A 1 72 ? -4.244 10.979 8.047 1.00 52.09 72 GLY A C 1
ATOM 578 O O . GLY A 1 72 ? -5.298 10.593 8.542 1.00 52.09 72 GLY A O 1
ATOM 579 N N . THR A 1 73 ? -3.322 10.108 7.616 1.00 55.56 73 THR A N 1
ATOM 580 C CA . THR A 1 73 ? -3.432 8.656 7.868 1.00 55.56 73 THR A CA 1
ATOM 581 C C . THR A 1 73 ? -3.352 8.396 9.369 1.00 55.56 73 THR A C 1
ATOM 583 O O . THR A 1 73 ? -2.288 8.599 9.968 1.00 55.56 73 THR A O 1
ATOM 586 N N . GLN A 1 74 ? -4.455 7.951 9.969 1.00 60.22 74 GLN A N 1
ATOM 587 C CA . GLN A 1 74 ? -4.452 7.443 11.337 1.00 60.22 74 GLN A CA 1
ATOM 588 C C . GLN A 1 74 ? -3.603 6.167 11.368 1.00 60.22 74 GLN A C 1
ATOM 590 O O . GLN A 1 74 ? -3.640 5.369 10.436 1.00 60.22 74 GLN A O 1
ATOM 595 N N . LYS A 1 75 ? -2.759 6.026 12.390 1.00 65.50 75 LYS A N 1
ATOM 596 C CA . LYS A 1 75 ? -1.881 4.861 12.546 1.00 65.50 75 LYS A CA 1
ATOM 597 C C . LYS A 1 75 ?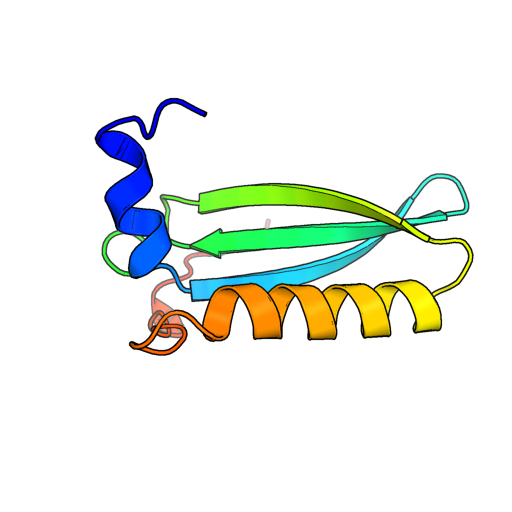 -2.540 3.879 13.501 1.00 65.50 75 LYS A C 1
ATOM 599 O O . LYS A 1 75 ? -2.999 4.299 14.562 1.00 65.50 75 LYS A O 1
ATOM 604 N N . VAL A 1 76 ? -2.555 2.606 13.134 1.00 60.56 76 VAL A N 1
ATOM 605 C CA . VAL A 1 76 ? -2.906 1.514 14.038 1.00 60.56 76 VAL A CA 1
ATOM 606 C C . VAL A 1 76 ? -1.760 1.323 15.037 1.00 60.56 76 VAL A C 1
ATOM 608 O O . VAL A 1 76 ? -0.597 1.627 14.745 1.00 60.56 76 VAL A O 1
ATOM 611 N N . ASP A 1 77 ? -2.083 0.849 16.239 1.00 71.12 77 ASP A N 1
ATOM 612 C CA . ASP A 1 77 ? -1.075 0.425 17.210 1.00 71.12 77 ASP A CA 1
ATOM 613 C C . ASP A 1 77 ? -0.207 -0.706 16.625 1.00 71.12 77 ASP A C 1
ATOM 615 O O . ASP A 1 77 ? -0.699 -1.596 15.930 1.00 71.12 77 ASP A O 1
ATOM 619 N N . LYS A 1 78 ? 1.099 -0.682 16.900 1.00 64.69 78 LYS A N 1
ATOM 620 C CA . LYS A 1 78 ? 2.047 -1.681 16.386 1.00 64.69 78 LYS A CA 1
ATOM 621 C C . LYS A 1 78 ? 1.739 -3.084 16.906 1.00 64.69 78 LYS A C 1
ATOM 623 O O . LYS A 1 78 ? 1.983 -4.048 16.188 1.00 64.69 78 LYS A O 1
ATOM 628 N N . ASP A 1 79 ? 1.173 -3.176 18.105 1.00 69.75 79 ASP A N 1
ATOM 629 C CA . ASP A 1 79 ? 0.812 -4.443 18.749 1.00 69.75 79 ASP A CA 1
ATOM 630 C C . ASP A 1 79 ? -0.586 -4.940 18.343 1.00 69.75 79 ASP A C 1
ATOM 632 O O . ASP A 1 79 ? -1.009 -6.024 18.740 1.00 69.75 79 ASP A O 1
ATOM 636 N N . ALA A 1 80 ? -1.317 -4.175 17.524 1.00 61.91 80 ALA A N 1
ATOM 637 C CA . ALA A 1 80 ? -2.640 -4.569 17.043 1.00 61.91 80 ALA A CA 1
ATOM 638 C C . ALA A 1 80 ? -2.573 -5.650 15.948 1.00 61.91 80 ALA A C 1
ATOM 640 O O . ALA A 1 80 ? -3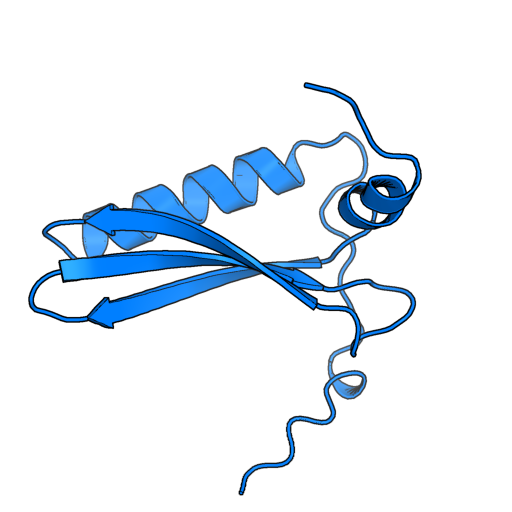.576 -6.285 15.621 1.00 61.91 80 ALA A O 1
ATOM 641 N N . TYR A 1 81 ? -1.387 -5.861 15.378 1.00 60.47 81 TYR A N 1
ATOM 642 C CA . TYR A 1 81 ? -1.155 -6.832 14.327 1.00 60.47 81 TYR A CA 1
ATOM 643 C C . TYR A 1 81 ? -0.757 -8.186 14.907 1.00 60.47 81 TYR A C 1
ATOM 645 O O . TYR A 1 81 ? 0.403 -8.424 15.236 1.00 60.47 81 TYR A O 1
ATOM 653 N N . ASN A 1 82 ? -1.702 -9.121 14.957 1.00 55.97 82 ASN A N 1
ATOM 654 C CA . ASN A 1 82 ? -1.400 -10.515 15.264 1.00 55.97 82 ASN A CA 1
ATOM 655 C C . ASN A 1 82 ? -1.021 -11.253 13.966 1.00 55.97 82 ASN A C 1
ATOM 657 O O . ASN A 1 82 ? -1.740 -12.133 13.492 1.00 55.97 82 ASN A O 1
ATOM 661 N N . PHE A 1 83 ? 0.093 -10.856 13.337 1.00 50.47 83 PHE A N 1
ATOM 662 C CA . PHE A 1 83 ? 0.663 -11.623 12.228 1.00 50.47 83 PHE A CA 1
ATOM 663 C C . PHE A 1 83 ? 1.246 -12.916 12.801 1.00 50.47 83 PHE A C 1
ATOM 665 O O . PHE A 1 83 ? 2.396 -12.969 13.233 1.00 50.47 83 PHE A O 1
ATOM 672 N N . ASN A 1 84 ? 0.419 -13.957 12.856 1.00 39.91 84 ASN A N 1
ATOM 673 C CA . ASN A 1 84 ? 0.865 -15.293 13.207 1.00 39.91 84 ASN A CA 1
ATOM 674 C C . ASN A 1 84 ? 1.880 -15.744 12.143 1.00 39.91 84 ASN A C 1
ATOM 676 O O . ASN A 1 84 ? 1.525 -15.938 10.982 1.00 39.91 84 ASN A O 1
ATOM 680 N N . ASN A 1 85 ? 3.149 -15.825 12.533 1.00 38.03 85 ASN A N 1
ATOM 681 C CA . ASN A 1 85 ? 4.257 -16.200 11.666 1.00 38.03 85 ASN A CA 1
ATOM 682 C C . ASN A 1 85 ? 4.284 -17.735 11.599 1.00 38.03 85 ASN A C 1
ATOM 684 O O . ASN A 1 85 ? 4.861 -18.373 12.481 1.00 38.03 85 ASN A O 1
ATOM 688 N N . ASN A 1 86 ? 3.582 -18.319 10.625 1.00 35.34 86 ASN A N 1
ATOM 689 C CA . ASN A 1 86 ? 3.544 -19.766 10.396 1.00 35.34 86 ASN A CA 1
ATOM 690 C C . ASN A 1 86 ? 4.090 -20.115 9.014 1.00 35.34 86 ASN A C 1
ATOM 692 O O . ASN A 1 86 ? 3.651 -19.462 8.042 1.00 35.34 86 ASN A O 1
#

Radius of gyration: 14.01 Å; chains: 1; bounding box: 34×36×34 Å

Secondary structure (DSSP, 8-state):
----GGGGGGGS-EEEEEEEEETTEEEEEEEEE-SS-TT-EEEEEEEEESSHHHHHHHHHHHHHHHHTSTT--PPPPGGG------

Foldseek 3Di:
DDDDPVCPQLLAWAWDWDWDCDPQWIWIWIWTARQVQRVDIDIGTPGTHNDPVVNVVVRVVVNVVSQPNVPGHHDHDPVSDPPPPD